Protein AF-A0A3A5A0X3-F1 (afdb_monomer)

Structure (mmCIF, N/CA/C/O backbone):
data_AF-A0A3A5A0X3-F1
#
_entry.id   AF-A0A3A5A0X3-F1
#
loop_
_atom_site.group_PDB
_atom_site.id
_atom_site.type_symbol
_atom_site.label_atom_id
_atom_site.label_alt_id
_atom_site.label_comp_id
_atom_site.label_asym_id
_atom_site.label_entity_id
_atom_site.label_seq_id
_atom_site.pdbx_PDB_ins_code
_atom_site.Cartn_x
_atom_site.Cartn_y
_atom_site.Cartn_z
_atom_site.occupancy
_atom_site.B_iso_or_equiv
_atom_site.auth_seq_id
_atom_site.auth_comp_id
_atom_site.auth_asym_id
_atom_site.auth_atom_id
_atom_site.pdbx_PDB_model_num
ATOM 1 N N . MET A 1 1 ? -2.681 4.544 -14.378 1.00 67.25 1 MET A N 1
ATOM 2 C CA . MET A 1 1 ? -2.660 5.399 -13.172 1.00 67.25 1 MET A CA 1
ATOM 3 C C . MET A 1 1 ? -1.721 4.773 -12.155 1.00 67.25 1 MET A C 1
ATOM 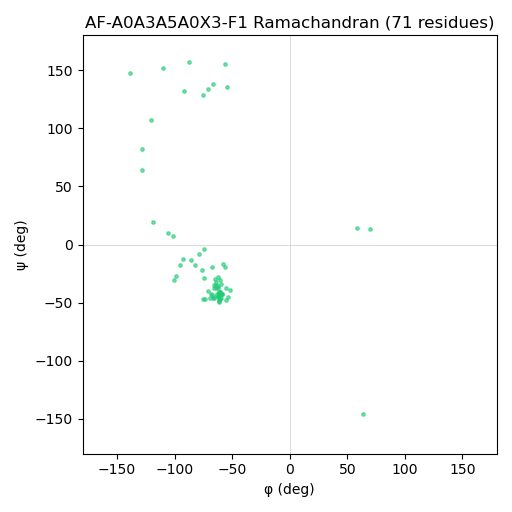5 O O . MET A 1 1 ? -1.932 3.623 -11.783 1.00 67.25 1 MET A O 1
ATOM 9 N N . HIS A 1 2 ? -0.665 5.484 -11.764 1.00 80.00 2 HIS A N 1
ATOM 10 C CA . HIS A 1 2 ? 0.345 4.976 -10.828 1.00 80.00 2 HIS A CA 1
ATOM 11 C C . HIS A 1 2 ? -0.049 5.234 -9.365 1.00 80.00 2 HIS A C 1
ATOM 13 O O . HIS A 1 2 ? -0.785 6.177 -9.065 1.00 80.00 2 HIS A O 1
ATOM 19 N N . LEU A 1 3 ? 0.494 4.443 -8.428 1.00 83.25 3 LEU A N 1
ATOM 20 C CA . LEU A 1 3 ? 0.229 4.581 -6.984 1.00 83.25 3 LEU A CA 1
ATOM 21 C C . LEU A 1 3 ? 0.459 6.013 -6.476 1.00 83.25 3 LEU A C 1
ATOM 23 O O . LEU A 1 3 ? -0.322 6.529 -5.680 1.00 83.25 3 LEU A O 1
ATOM 27 N N . LYS A 1 4 ? 1.499 6.683 -6.979 1.00 85.62 4 LYS A N 1
ATOM 28 C CA . LYS A 1 4 ? 1.815 8.077 -6.647 1.00 85.62 4 LYS A CA 1
ATOM 29 C C . LYS A 1 4 ? 0.681 9.044 -6.998 1.00 85.62 4 LYS A C 1
ATOM 31 O O . LYS A 1 4 ? 0.377 9.934 -6.210 1.00 85.62 4 LYS A O 1
ATOM 36 N N . GLU A 1 5 ? 0.058 8.871 -8.159 1.00 86.19 5 GLU A N 1
ATOM 37 C CA . GLU A 1 5 ? -1.040 9.727 -8.621 1.00 86.19 5 GLU A CA 1
ATOM 38 C C . GLU A 1 5 ? -2.308 9.490 -7.802 1.00 86.19 5 GLU A C 1
ATOM 40 O O . GLU A 1 5 ? -2.984 10.439 -7.414 1.00 86.19 5 GLU A O 1
ATOM 45 N N . TRP A 1 6 ? -2.587 8.228 -7.469 1.00 88.75 6 TRP A N 1
ATOM 46 C CA . TRP A 1 6 ? -3.710 7.865 -6.606 1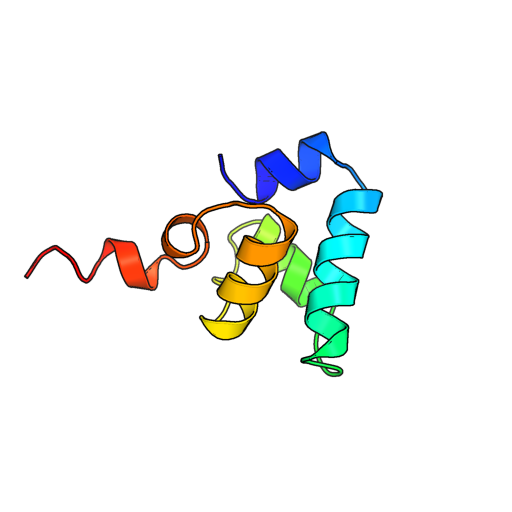.00 88.75 6 TRP A CA 1
ATOM 47 C C . TRP A 1 6 ? -3.578 8.473 -5.215 1.00 88.75 6 TRP A C 1
ATOM 49 O O . TRP A 1 6 ? -4.501 9.121 -4.730 1.00 88.75 6 TRP A O 1
ATOM 59 N N . ILE A 1 7 ? -2.391 8.369 -4.614 1.00 89.12 7 ILE A N 1
ATOM 60 C CA . ILE A 1 7 ? -2.112 8.986 -3.314 1.00 89.12 7 ILE A CA 1
ATOM 61 C C . ILE A 1 7 ? -2.190 10.516 -3.394 1.00 89.12 7 ILE A C 1
ATOM 63 O O . ILE A 1 7 ? -2.647 11.143 -2.445 1.00 89.12 7 ILE A O 1
ATOM 67 N N . LYS A 1 8 ? -1.791 11.136 -4.513 1.00 88.69 8 LYS A N 1
ATOM 68 C CA . LYS A 1 8 ? -1.929 12.589 -4.706 1.00 88.69 8 LYS A CA 1
ATOM 69 C C . LYS A 1 8 ? -3.399 13.027 -4.766 1.00 88.69 8 LYS A C 1
ATOM 71 O O . LYS A 1 8 ? -3.711 14.101 -4.266 1.00 88.69 8 LYS A O 1
ATOM 76 N N . ARG A 1 9 ? -4.284 12.203 -5.341 1.00 89.50 9 ARG A N 1
ATOM 77 C CA . ARG A 1 9 ? -5.734 12.452 -5.415 1.00 89.50 9 ARG A CA 1
ATOM 78 C C . ARG A 1 9 ? -6.431 12.260 -4.066 1.00 89.50 9 ARG A C 1
ATOM 80 O O . ARG A 1 9 ? -7.216 13.108 -3.666 1.00 89.50 9 ARG A O 1
ATOM 87 N N . GLU A 1 10 ? -6.138 11.164 -3.373 1.00 90.00 10 GLU A N 1
ATOM 88 C CA . GLU A 1 10 ? -6.781 10.814 -2.094 1.00 90.00 10 GLU A CA 1
ATOM 89 C C . GLU A 1 10 ? -6.156 11.527 -0.881 1.00 90.00 10 GLU A C 1
ATOM 91 O O . GLU A 1 10 ? -6.722 11.550 0.214 1.00 90.00 10 GLU A O 1
ATOM 96 N N . GLY A 1 11 ? -4.944 12.057 -1.041 1.00 90.56 11 GLY A N 1
ATOM 97 C CA . GLY A 1 11 ? -4.196 12.725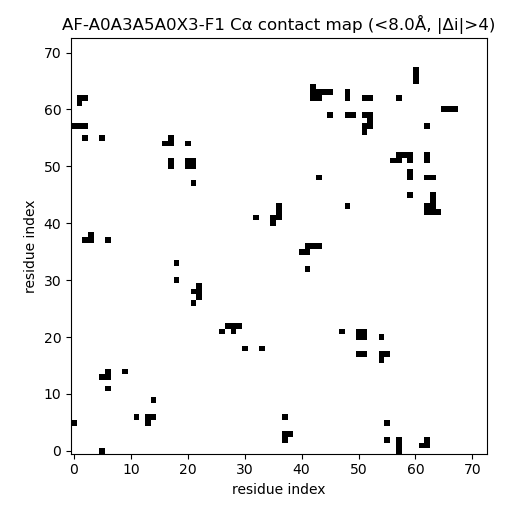 0.014 1.00 90.56 11 GLY A CA 1
ATOM 98 C C . GLY A 1 11 ? -3.828 11.801 1.181 1.00 90.56 11 GLY A C 1
ATOM 99 O O . GLY A 1 11 ? -3.538 10.608 1.031 1.00 90.56 11 GLY A O 1
ATOM 100 N N . ALA A 1 12 ? -3.809 12.372 2.387 1.00 89.69 12 ALA A N 1
ATOM 101 C CA . ALA A 1 12 ? -3.387 11.668 3.598 1.00 89.69 12 ALA A CA 1
ATOM 102 C C . ALA A 1 12 ? -4.303 10.482 3.960 1.00 89.69 12 ALA A C 1
ATOM 104 O O . ALA A 1 12 ? -3.817 9.469 4.468 1.00 89.69 12 ALA A O 1
ATOM 105 N N . ALA A 1 13 ? -5.603 10.580 3.661 1.00 90.94 13 ALA A N 1
ATOM 106 C CA . ALA A 1 13 ? -6.581 9.534 3.955 1.00 90.94 13 ALA A CA 1
ATOM 107 C C . ALA A 1 13 ? -6.327 8.266 3.127 1.00 90.94 13 ALA A C 1
ATOM 109 O O . ALA A 1 13 ? -6.269 7.168 3.685 1.00 90.94 13 ALA A O 1
ATOM 110 N N . GLY A 1 14 ? -6.085 8.410 1.819 1.00 91.00 14 GLY A N 1
ATOM 111 C CA . GLY A 1 14 ? -5.748 7.278 0.949 1.00 91.00 14 GLY A CA 1
ATOM 112 C C . GLY A 1 14 ? -4.453 6.590 1.370 1.00 91.00 14 GLY A C 1
ATOM 113 O O . GLY A 1 14 ? -4.399 5.364 1.473 1.00 91.00 14 GLY A O 1
ATOM 114 N N . ARG A 1 15 ? -3.421 7.375 1.708 1.00 91.94 15 ARG A N 1
ATOM 115 C CA . ARG A 1 15 ? -2.160 6.826 2.230 1.00 91.94 15 ARG A CA 1
ATOM 116 C C . ARG A 1 15 ? -2.372 6.023 3.509 1.00 91.94 15 ARG A C 1
ATOM 118 O O . ARG A 1 15 ? -1.776 4.957 3.652 1.00 91.94 15 ARG A O 1
ATOM 125 N N . ARG A 1 16 ? -3.209 6.517 4.424 1.00 93.81 16 ARG A N 1
ATOM 126 C CA . ARG A 1 16 ? -3.504 5.827 5.682 1.00 93.81 16 ARG A CA 1
ATOM 127 C C . ARG A 1 16 ? -4.273 4.530 5.451 1.00 93.81 16 ARG A C 1
ATOM 129 O O . ARG A 1 16 ? -3.862 3.513 5.986 1.00 93.81 16 ARG A O 1
ATOM 136 N N . ARG A 1 17 ? -5.278 4.527 4.567 1.00 93.88 17 ARG A N 1
ATOM 137 C CA . ARG A 1 17 ? -6.014 3.309 4.171 1.00 93.88 17 ARG A CA 1
ATOM 138 C C . ARG A 1 17 ? -5.093 2.210 3.651 1.00 93.88 17 ARG A C 1
ATOM 140 O O . ARG A 1 17 ? -5.192 1.071 4.091 1.00 93.88 17 ARG A O 1
ATOM 147 N N . VAL A 1 18 ? -4.176 2.555 2.746 1.00 93.56 18 VAL A N 1
ATOM 148 C CA . VAL A 1 18 ? -3.199 1.593 2.216 1.00 93.56 18 VAL A CA 1
ATOM 149 C C . VAL A 1 18 ? -2.270 1.096 3.326 1.00 93.56 18 VAL A C 1
ATOM 151 O O . VAL A 1 18 ? -2.011 -0.100 3.420 1.00 93.56 18 VAL A O 1
ATOM 154 N N . PHE A 1 19 ? -1.785 1.994 4.186 1.00 95.00 19 PHE A N 1
ATOM 155 C CA . PHE A 1 19 ? -0.914 1.621 5.298 1.00 95.00 19 PHE A CA 1
ATOM 156 C C . PHE A 1 19 ? -1.593 0.666 6.285 1.00 95.00 19 PHE A C 1
ATOM 158 O O . PHE A 1 19 ? -1.008 -0.363 6.610 1.00 95.00 19 PHE A O 1
ATOM 165 N N . ASP A 1 20 ? -2.809 0.981 6.731 1.00 95.25 20 ASP A N 1
ATOM 166 C CA . ASP A 1 20 ? -3.584 0.152 7.658 1.00 95.25 20 ASP A CA 1
ATOM 167 C C . ASP A 1 20 ? -3.894 -1.225 7.057 1.00 95.25 20 ASP A C 1
ATOM 169 O O . ASP A 1 20 ? -3.684 -2.242 7.716 1.00 95.25 20 ASP A O 1
ATOM 173 N N . ALA A 1 21 ? -4.288 -1.282 5.780 1.00 95.25 21 ALA A N 1
ATOM 174 C CA . ALA A 1 21 ? -4.549 -2.547 5.093 1.00 95.25 21 ALA A CA 1
ATOM 175 C C . ALA A 1 21 ? -3.303 -3.445 5.024 1.00 95.25 21 ALA A C 1
ATOM 177 O O . ALA A 1 21 ? -3.392 -4.656 5.230 1.00 95.25 21 ALA A O 1
ATOM 178 N N . ILE A 1 22 ? -2.129 -2.860 4.765 1.00 94.81 22 ILE A N 1
ATOM 179 C CA . ILE A 1 22 ? -0.872 -3.611 4.765 1.00 94.81 22 ILE A CA 1
ATOM 180 C C . ILE A 1 22 ? -0.513 -4.034 6.190 1.00 94.81 22 ILE A C 1
ATOM 182 O O . ILE A 1 22 ? -0.179 -5.194 6.412 1.00 94.81 22 ILE A O 1
ATOM 186 N N . LYS A 1 23 ? -0.610 -3.124 7.164 1.00 94.31 23 LYS A N 1
ATOM 187 C CA . LYS A 1 23 ? -0.216 -3.375 8.555 1.00 94.31 23 LYS A CA 1
ATOM 188 C C . LYS A 1 23 ? -1.082 -4.435 9.238 1.00 94.31 23 LYS A C 1
ATOM 190 O O . LYS A 1 23 ? -0.573 -5.167 10.080 1.00 94.31 23 LYS A O 1
ATOM 195 N N . ALA A 1 24 ? -2.345 -4.563 8.831 1.00 94.88 24 ALA A N 1
ATOM 196 C CA . ALA A 1 24 ? -3.243 -5.618 9.293 1.00 94.88 24 ALA A CA 1
ATOM 197 C C . ALA A 1 24 ? -2.725 -7.032 8.965 1.00 94.88 24 ALA A C 1
ATOM 199 O O . ALA A 1 24 ? -2.932 -7.950 9.751 1.00 94.88 24 ALA A O 1
ATOM 200 N N . LYS A 1 25 ? -2.033 -7.210 7.829 1.00 93.56 25 LYS A N 1
ATOM 201 C CA . LYS A 1 25 ? -1.417 -8.493 7.437 1.00 93.56 25 LYS A CA 1
ATOM 202 C C . LYS A 1 25 ? 0.080 -8.570 7.753 1.0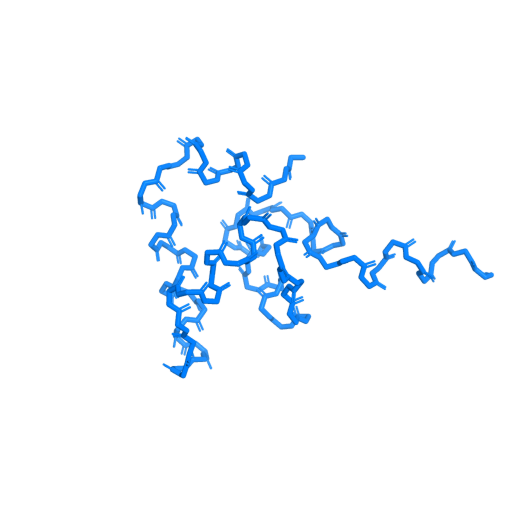0 93.56 25 LYS A C 1
ATOM 204 O O . LYS A 1 25 ? 0.608 -9.653 7.975 1.00 93.56 25 LYS A O 1
ATOM 209 N N . TYR A 1 26 ? 0.755 -7.425 7.793 1.00 93.81 26 TYR A N 1
ATOM 210 C CA . TYR A 1 26 ? 2.194 -7.289 8.002 1.00 93.81 26 TYR A CA 1
ATOM 211 C C . TYR A 1 26 ? 2.462 -6.295 9.139 1.00 93.81 26 TYR A C 1
ATOM 213 O O . TYR A 1 26 ? 2.761 -5.128 8.877 1.00 93.81 26 TYR A O 1
ATOM 221 N N . PRO A 1 27 ? 2.386 -6.716 10.414 1.00 92.19 27 PRO A N 1
ATOM 222 C CA . PRO A 1 27 ? 2.512 -5.805 11.556 1.00 92.19 27 PRO A CA 1
ATOM 223 C C . PRO A 1 27 ? 3.879 -5.105 11.624 1.00 92.19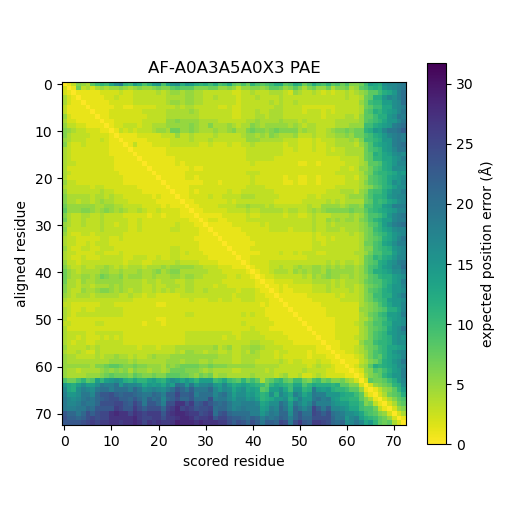 27 PRO A C 1
ATOM 225 O O . PRO A 1 27 ? 3.968 -3.964 12.080 1.00 92.19 27 PRO A O 1
ATOM 228 N N . SER A 1 28 ? 4.932 -5.743 11.101 1.00 92.56 28 SER A N 1
ATOM 229 C CA . SER A 1 28 ? 6.283 -5.176 10.973 1.00 92.56 28 SER A CA 1
ATOM 230 C C . SER A 1 28 ? 6.416 -4.129 9.856 1.00 92.56 28 SER A C 1
ATOM 232 O O . SER A 1 28 ? 7.488 -3.553 9.675 1.00 92.56 28 SER A O 1
ATOM 234 N N . PHE A 1 29 ? 5.361 -3.880 9.073 1.00 93.75 29 PHE A N 1
ATOM 235 C CA . PHE A 1 29 ? 5.395 -2.931 7.969 1.00 93.75 29 PHE A CA 1
ATOM 236 C C . PHE A 1 29 ? 5.460 -1.478 8.457 1.00 93.75 29 PHE A C 1
ATOM 238 O O . PHE A 1 29 ? 4.708 -1.045 9.335 1.00 93.75 29 PHE A O 1
ATOM 245 N N . THR A 1 30 ? 6.350 -0.689 7.852 1.00 94.00 30 THR A N 1
ATOM 246 C CA . THR A 1 30 ? 6.649 0.682 8.289 1.00 94.00 30 THR A CA 1
ATOM 247 C C . THR A 1 30 ? 6.143 1.732 7.304 1.00 94.00 30 THR A C 1
ATOM 249 O O . THR A 1 30 ? 6.082 1.515 6.092 1.00 94.00 30 THR A O 1
ATOM 252 N N . GLN A 1 31 ? 5.829 2.931 7.809 1.00 91.06 31 GLN A N 1
ATOM 253 C CA . GLN A 1 31 ? 5.437 4.061 6.956 1.00 91.06 31 GLN A CA 1
ATOM 254 C C . GLN A 1 31 ? 6.545 4.460 5.971 1.00 91.06 31 GLN A C 1
ATOM 256 O O . GLN A 1 31 ? 6.254 4.931 4.868 1.00 91.06 31 GLN A O 1
ATOM 261 N N . VAL A 1 32 ? 7.811 4.258 6.349 1.00 93.06 32 VAL A N 1
ATOM 262 C CA . VAL A 1 32 ? 8.969 4.474 5.473 1.00 93.06 32 VAL A CA 1
ATOM 263 C C . VAL A 1 32 ? 8.902 3.537 4.267 1.00 93.06 32 VAL A C 1
ATOM 265 O O . VAL A 1 32 ? 9.027 4.003 3.139 1.00 93.06 32 VAL A O 1
ATOM 268 N N . SER A 1 33 ? 8.589 2.253 4.475 1.00 91.50 33 SER A N 1
ATOM 269 C CA . SER A 1 33 ? 8.445 1.276 3.384 1.00 91.50 33 SER A CA 1
ATOM 270 C C . SER A 1 33 ? 7.359 1.689 2.389 1.00 91.50 33 SER A C 1
ATOM 272 O O . SER A 1 33 ? 7.613 1.729 1.186 1.00 91.50 33 SER A O 1
ATOM 274 N N . LEU A 1 34 ? 6.189 2.116 2.882 1.00 90.81 34 LEU A N 1
ATOM 275 C CA . LEU A 1 34 ? 5.126 2.648 2.023 1.00 90.81 34 LEU A CA 1
ATOM 276 C C . LEU A 1 34 ? 5.570 3.895 1.248 1.00 90.81 34 LEU A C 1
ATOM 278 O O . LEU A 1 34 ? 5.253 4.048 0.073 1.00 90.81 34 LEU A O 1
ATOM 282 N N . THR A 1 35 ? 6.318 4.788 1.896 1.00 90.69 35 THR A N 1
ATOM 283 C CA . THR A 1 35 ? 6.850 5.998 1.252 1.00 90.69 35 THR A CA 1
ATOM 284 C C . THR A 1 35 ? 7.802 5.646 0.117 1.00 90.69 35 THR A C 1
ATOM 286 O O . THR A 1 35 ? 7.713 6.245 -0.953 1.00 90.69 35 THR A O 1
ATOM 289 N N . ASN A 1 36 ? 8.664 4.652 0.324 1.00 90.19 36 ASN A N 1
ATOM 290 C CA . ASN A 1 36 ? 9.602 4.191 -0.692 1.00 90.19 36 ASN A CA 1
ATOM 291 C C . ASN A 1 36 ? 8.864 3.596 -1.900 1.00 90.19 36 ASN A C 1
ATOM 293 O O . ASN A 1 36 ? 9.263 3.863 -3.031 1.00 90.19 36 ASN A O 1
ATOM 297 N N . TYR A 1 37 ? 7.750 2.886 -1.686 1.00 88.88 37 TYR A N 1
ATOM 298 C CA . TYR A 1 37 ? 6.894 2.408 -2.779 1.00 88.88 37 TYR A CA 1
ATOM 299 C C . TYR A 1 37 ? 6.233 3.557 -3.547 1.00 88.88 37 TYR A C 1
ATOM 301 O O . TYR A 1 37 ? 6.278 3.593 -4.772 1.00 88.88 37 TYR A O 1
ATOM 309 N N . ILE A 1 38 ? 5.670 4.544 -2.841 1.00 86.88 38 ILE A N 1
ATOM 310 C CA . ILE A 1 38 ? 5.021 5.713 -3.462 1.00 86.88 38 ILE A CA 1
ATOM 311 C C . ILE A 1 38 ? 6.024 6.540 -4.280 1.00 86.88 38 ILE A C 1
ATOM 313 O O . ILE A 1 38 ? 5.681 7.070 -5.338 1.00 86.88 38 ILE A O 1
ATOM 317 N N . LYS A 1 39 ? 7.265 6.660 -3.796 1.00 86.00 39 LYS A N 1
ATOM 318 C CA . LYS A 1 39 ? 8.351 7.364 -4.490 1.00 86.00 39 LYS A CA 1
ATOM 319 C C . LYS A 1 39 ? 8.993 6.542 -5.613 1.00 86.00 39 LYS A C 1
ATOM 321 O O . LYS A 1 39 ? 9.816 7.095 -6.332 1.00 86.00 39 LYS A O 1
ATOM 326 N N . GLY A 1 40 ? 8.651 5.260 -5.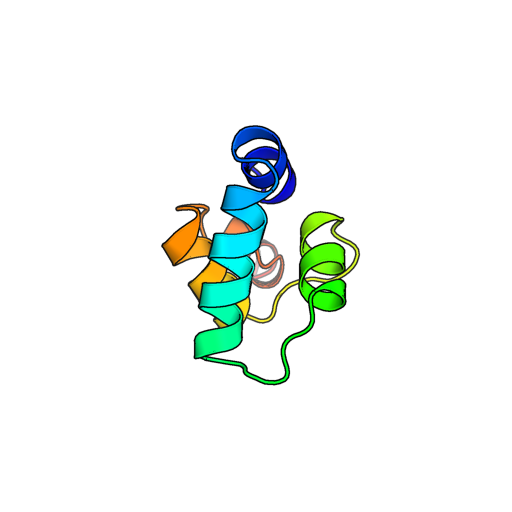759 1.00 82.00 40 GLY A N 1
ATOM 327 C CA . GLY A 1 40 ? 9.300 4.353 -6.710 1.00 82.00 40 GLY A CA 1
ATOM 328 C C . GLY A 1 40 ? 10.741 3.982 -6.340 1.00 82.00 40 GLY A C 1
ATOM 329 O O . GLY A 1 40 ? 11.458 3.436 -7.165 1.00 82.00 40 GLY A O 1
ATOM 330 N N . GLN A 1 41 ? 11.179 4.266 -5.109 1.00 85.12 41 GLN A N 1
ATOM 331 C CA . GLN A 1 41 ? 12.516 3.914 -4.609 1.00 85.12 41 GLN A CA 1
ATOM 332 C C . GLN A 1 41 ? 12.636 2.427 -4.261 1.00 85.12 41 GLN A C 1
ATOM 334 O O . GLN A 1 41 ? 13.734 1.887 -4.185 1.00 85.12 41 GLN A O 1
ATOM 339 N N . ARG A 1 42 ? 11.504 1.765 -4.008 1.00 84.75 42 ARG A N 1
ATOM 340 C CA . ARG A 1 42 ? 11.427 0.328 -3.756 1.00 84.75 42 ARG A CA 1
ATOM 341 C C . ARG A 1 42 ? 10.210 -0.232 -4.479 1.00 84.75 42 ARG A C 1
ATOM 343 O O . ARG A 1 42 ? 9.189 0.444 -4.583 1.00 84.75 42 ARG A O 1
ATOM 350 N N . ILE A 1 43 ? 10.310 -1.472 -4.938 1.00 84.19 43 ILE A N 1
ATOM 351 C CA . ILE A 1 43 ? 9.186 -2.205 -5.519 1.00 84.19 43 ILE A CA 1
ATOM 352 C C . ILE A 1 43 ? 8.504 -2.994 -4.391 1.00 84.19 43 ILE A C 1
ATOM 354 O O . ILE A 1 43 ? 9.210 -3.631 -3.601 1.00 84.19 43 ILE A O 1
ATOM 358 N N . PRO A 1 44 ? 7.168 -2.943 -4.261 1.00 85.94 44 PRO A N 1
ATOM 359 C CA . PRO A 1 44 ? 6.456 -3.783 -3.312 1.00 85.94 44 PRO A CA 1
ATOM 360 C C . PRO A 1 44 ? 6.556 -5.260 -3.705 1.00 85.94 44 PRO A C 1
ATOM 362 O O . PRO A 1 44 ? 6.409 -5.628 -4.876 1.00 85.94 44 PRO A O 1
ATOM 365 N N . ASP A 1 45 ? 6.762 -6.104 -2.696 1.00 88.19 45 ASP A N 1
ATOM 366 C CA . ASP A 1 45 ? 6.620 -7.553 -2.807 1.00 88.19 45 ASP A CA 1
ATOM 367 C C . ASP A 1 45 ? 5.216 -7.920 -3.313 1.00 88.19 45 ASP A C 1
ATOM 369 O O . ASP A 1 45 ? 4.268 -7.154 -3.132 1.00 88.19 45 ASP A O 1
ATOM 373 N N . PHE A 1 46 ? 5.067 -9.088 -3.944 1.00 87.44 46 PHE A N 1
ATOM 374 C CA . PHE A 1 46 ? 3.813 -9.482 -4.601 1.00 87.44 46 PHE A CA 1
ATOM 375 C C . PHE A 1 46 ? 2.595 -9.391 -3.673 1.00 87.44 46 PHE A C 1
ATOM 377 O O . PHE A 1 46 ? 1.578 -8.807 -4.042 1.00 87.44 46 PHE A O 1
ATOM 384 N N . GLU A 1 47 ? 2.724 -9.883 -2.443 1.00 90.25 47 GLU A N 1
ATOM 385 C CA . GLU A 1 47 ? 1.636 -9.853 -1.464 1.00 90.25 47 GLU A CA 1
ATOM 386 C C . GLU A 1 47 ? 1.260 -8.425 -1.044 1.00 90.25 47 GLU A C 1
ATOM 388 O O . GLU A 1 47 ? 0.084 -8.091 -0.903 1.00 90.25 47 GLU A O 1
ATOM 393 N N . ILE A 1 48 ? 2.251 -7.541 -0.910 1.00 91.56 48 ILE A N 1
ATOM 394 C CA . ILE A 1 48 ? 2.021 -6.126 -0.611 1.00 91.56 48 ILE A CA 1
ATOM 395 C C . ILE A 1 48 ? 1.359 -5.437 -1.810 1.00 91.56 48 ILE A C 1
ATOM 397 O O . ILE A 1 48 ? 0.411 -4.671 -1.643 1.00 91.56 48 ILE A O 1
ATOM 401 N N . ALA A 1 49 ? 1.818 -5.734 -3.028 1.00 90.38 49 ALA A N 1
ATOM 402 C CA . ALA A 1 49 ? 1.240 -5.216 -4.262 1.00 90.38 49 ALA A CA 1
ATOM 403 C C . ALA A 1 49 ? -0.216 -5.673 -4.448 1.00 90.38 49 ALA A C 1
ATOM 405 O O . ALA A 1 49 ? -1.041 -4.881 -4.900 1.00 90.38 49 ALA A O 1
ATOM 406 N N . LYS A 1 50 ? -0.552 -6.903 -4.040 1.00 91.25 50 LYS A N 1
ATOM 407 C CA . LYS A 1 50 ? -1.926 -7.420 -4.018 1.00 91.25 50 LYS A CA 1
ATOM 408 C C . LYS A 1 50 ? -2.815 -6.600 -3.087 1.00 91.25 50 LYS A C 1
ATOM 410 O O . LYS A 1 50 ? -3.846 -6.110 -3.532 1.00 91.25 50 LYS A O 1
ATOM 415 N N . ILE A 1 51 ? -2.373 -6.338 -1.856 1.00 93.50 51 ILE A N 1
ATOM 416 C CA . ILE A 1 51 ? -3.123 -5.500 -0.903 1.00 93.50 51 ILE A CA 1
ATOM 417 C C . ILE A 1 51 ? -3.315 -4.081 -1.450 1.00 93.50 51 ILE A C 1
ATOM 419 O O . ILE A 1 51 ? -4.421 -3.541 -1.427 1.00 93.50 51 ILE A O 1
ATOM 423 N N . ILE A 1 52 ? -2.249 -3.469 -1.978 1.00 91.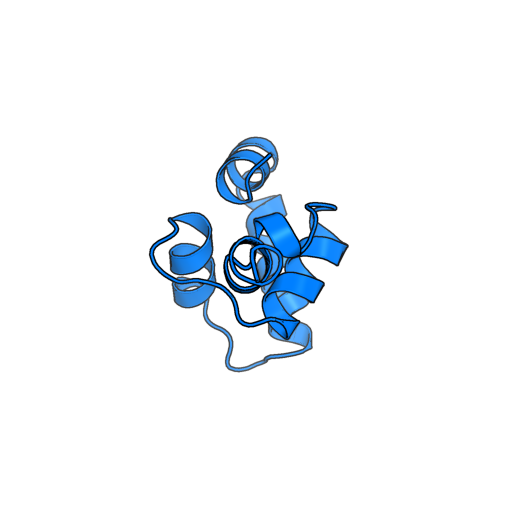06 52 ILE A N 1
ATOM 424 C CA . ILE A 1 52 ? -2.330 -2.133 -2.581 1.00 91.06 52 ILE A CA 1
ATOM 425 C C . ILE A 1 52 ? -3.329 -2.145 -3.744 1.00 91.06 52 ILE A C 1
ATOM 427 O O . ILE A 1 52 ? -4.143 -1.230 -3.852 1.00 91.06 52 ILE A O 1
ATOM 431 N N . SER A 1 53 ? -3.309 -3.177 -4.588 1.00 92.00 53 SER A N 1
ATOM 432 C CA . SER A 1 53 ? -4.248 -3.337 -5.699 1.00 92.00 53 SER A CA 1
ATOM 433 C C . SER A 1 53 ? -5.695 -3.467 -5.229 1.00 92.00 53 SER A C 1
ATOM 435 O O . SER A 1 53 ? -6.571 -2.786 -5.755 1.00 92.00 53 SER A O 1
ATOM 437 N N . GLU A 1 54 ? -5.957 -4.259 -4.189 1.00 92.31 54 GLU A N 1
ATOM 438 C CA . GLU A 1 54 ? -7.302 -4.436 -3.635 1.00 92.31 54 GLU A CA 1
ATOM 439 C C . GLU A 1 54 ? -7.892 -3.115 -3.117 1.00 92.31 54 GLU A C 1
ATOM 441 O O . GLU A 1 54 ? -9.071 -2.830 -3.371 1.00 92.31 54 GLU A O 1
ATOM 446 N N . VAL A 1 55 ? -7.064 -2.299 -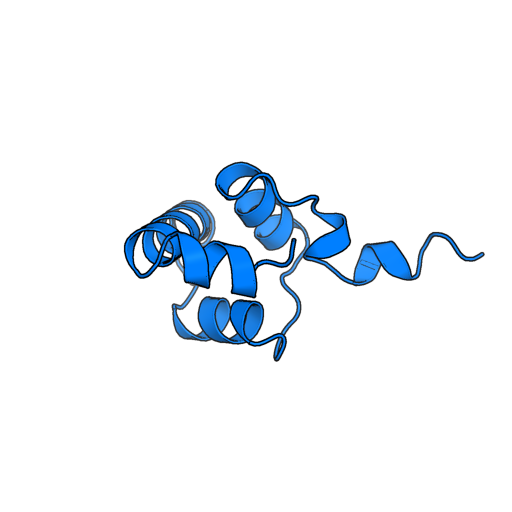2.452 1.00 91.81 55 VAL A N 1
ATOM 447 C CA . VAL A 1 55 ? -7.446 -0.999 -1.874 1.00 91.81 55 VAL A CA 1
ATOM 448 C C . VAL A 1 55 ? -7.598 0.082 -2.943 1.00 91.81 55 VAL A C 1
ATOM 450 O O . VAL A 1 55 ? -8.568 0.833 -2.937 1.00 91.81 55 VAL A O 1
ATOM 453 N N . THR A 1 56 ? -6.633 0.184 -3.855 1.00 89.69 56 THR A N 1
ATOM 454 C CA . THR A 1 56 ? -6.547 1.296 -4.819 1.00 89.69 56 THR A CA 1
ATOM 455 C C . THR A 1 56 ? -7.235 1.003 -6.149 1.00 89.69 56 THR A C 1
ATOM 457 O O . THR A 1 56 ? -7.412 1.912 -6.956 1.00 89.69 56 THR A O 1
ATOM 460 N N . LYS A 1 57 ? -7.593 -0.264 -6.395 1.00 89.81 57 LYS A N 1
ATOM 461 C CA . LYS A 1 57 ? -8.030 -0.806 -7.693 1.00 89.81 57 LYS A CA 1
ATOM 462 C C . LYS A 1 57 ? -6.998 -0.648 -8.814 1.00 89.81 57 LYS A C 1
ATOM 464 O O . LYS A 1 57 ? -7.319 -0.854 -9.981 1.00 89.81 57 LYS A O 1
ATOM 469 N N . ILE A 1 58 ? -5.747 -0.323 -8.477 1.00 87.81 58 ILE A N 1
ATOM 470 C CA . ILE A 1 58 ? -4.645 -0.284 -9.439 1.00 87.81 58 ILE A CA 1
ATOM 471 C C . ILE A 1 58 ? -4.240 -1.727 -9.756 1.00 87.81 58 ILE A C 1
ATOM 473 O O . ILE A 1 58 ? -3.982 -2.488 -8.825 1.00 87.81 58 ILE A O 1
ATOM 477 N N . PRO A 1 59 ? -4.143 -2.126 -11.032 1.00 85.69 59 PRO A N 1
ATOM 478 C CA . PRO A 1 59 ? -3.687 -3.462 -11.399 1.00 85.69 59 PRO A CA 1
ATOM 479 C C . PRO A 1 59 ? -2.321 -3.819 -10.792 1.00 85.69 59 PRO A C 1
ATOM 481 O O . PRO A 1 59 ? -1.384 -3.022 -10.847 1.00 85.69 59 PRO A O 1
ATOM 484 N N . ILE A 1 60 ? -2.182 -5.037 -10.252 1.00 85.38 60 ILE A N 1
ATOM 485 C CA . ILE A 1 60 ? -0.961 -5.504 -9.560 1.00 85.38 60 ILE A CA 1
ATOM 486 C C . ILE A 1 60 ? 0.289 -5.381 -10.446 1.00 85.38 60 ILE A C 1
ATOM 488 O O . ILE A 1 60 ? 1.350 -4.993 -9.959 1.00 85.38 60 ILE A O 1
ATOM 492 N N . PHE A 1 61 ? 0.169 -5.644 -11.750 1.00 80.50 61 PHE A N 1
ATOM 493 C CA . PHE A 1 61 ? 1.287 -5.554 -12.696 1.00 80.50 61 PHE A CA 1
ATOM 494 C C . PHE A 1 61 ? 1.802 -4.120 -12.913 1.00 80.50 61 PHE A C 1
ATOM 496 O O . PHE A 1 61 ? 2.940 -3.942 -13.333 1.00 80.50 61 PHE A O 1
ATOM 503 N N . LEU A 1 62 ? 1.009 -3.092 -12.577 1.00 79.31 62 LEU A N 1
ATOM 504 C CA . LEU A 1 62 ? 1.454 -1.691 -12.559 1.00 79.31 62 LEU A CA 1
ATOM 505 C C . LEU A 1 62 ? 2.126 -1.296 -11.233 1.00 79.31 62 LEU A C 1
ATOM 507 O O . LEU A 1 62 ? 2.733 -0.229 -11.142 1.00 79.31 62 LEU A O 1
ATOM 511 N N . LEU A 1 63 ? 1.991 -2.128 -10.195 1.00 77.88 63 LEU A N 1
ATOM 512 C CA . LEU A 1 63 ? 2.547 -1.912 -8.856 1.00 77.88 63 LEU A CA 1
ATOM 513 C C . LEU A 1 63 ? 3.826 -2.718 -8.624 1.00 77.88 63 LEU A C 1
ATOM 515 O O . LEU A 1 63 ? 4.701 -2.274 -7.886 1.00 77.88 63 LE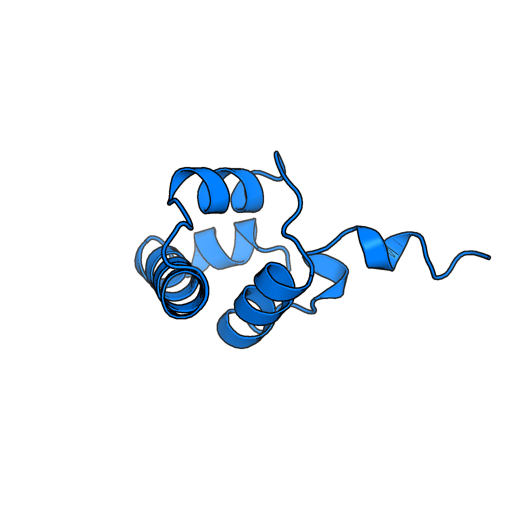U A O 1
ATOM 519 N N . SER A 1 64 ? 3.945 -3.886 -9.254 1.00 67.31 64 SER A N 1
ATOM 520 C CA . SER A 1 64 ? 5.119 -4.748 -9.169 1.00 67.31 64 SER A CA 1
ATOM 521 C C . SER A 1 64 ? 5.707 -4.950 -10.566 1.00 67.31 64 SER A C 1
ATOM 523 O O . SER A 1 64 ? 5.150 -5.673 -11.390 1.00 67.31 64 SER A O 1
ATOM 525 N N . TRP A 1 65 ? 6.859 -4.321 -10.830 1.00 58.06 65 TRP A N 1
ATOM 526 C CA . TRP A 1 65 ? 7.577 -4.396 -12.117 1.00 58.06 65 TRP A CA 1
ATOM 527 C C . TRP A 1 65 ? 7.915 -5.835 -12.546 1.00 58.06 65 TRP A C 1
ATOM 529 O O . TRP A 1 65 ? 8.138 -6.109 -13.722 1.00 58.06 65 TRP A O 1
ATOM 539 N N . ARG A 1 66 ? 7.899 -6.785 -11.600 1.00 52.22 66 ARG A N 1
ATOM 540 C CA . ARG A 1 66 ? 8.156 -8.212 -11.840 1.00 52.22 66 ARG A CA 1
ATOM 541 C C . ARG A 1 66 ? 7.210 -8.858 -12.866 1.00 52.22 66 ARG A C 1
ATOM 543 O O . ARG A 1 66 ? 7.547 -9.920 -13.374 1.00 52.22 66 ARG A O 1
ATOM 550 N N . PHE A 1 67 ? 6.077 -8.230 -13.189 1.00 47.59 67 PHE A N 1
ATOM 551 C CA . PHE A 1 67 ? 5.148 -8.706 -14.224 1.00 47.59 67 PHE A CA 1
ATOM 552 C C . PHE A 1 67 ? 5.354 -8.068 -15.599 1.00 47.59 67 PHE A C 1
ATOM 554 O O . PHE A 1 67 ? 4.906 -8.639 -16.583 1.00 47.59 67 PHE A O 1
ATOM 561 N N . VAL A 1 68 ? 6.048 -6.930 -15.694 1.00 47.03 68 VAL A N 1
ATOM 562 C CA . VAL A 1 68 ? 6.315 -6.280 -16.990 1.00 47.03 68 VAL A CA 1
ATOM 563 C C . VAL A 1 68 ? 7.392 -7.042 -17.772 1.00 47.03 68 VAL A C 1
ATOM 565 O O . VAL A 1 68 ? 7.335 -7.098 -18.992 1.00 47.03 68 VAL A O 1
ATOM 568 N N . ASN A 1 69 ? 8.318 -7.712 -17.075 1.00 40.59 69 ASN A N 1
ATOM 569 C CA . ASN A 1 69 ? 9.435 -8.439 -17.693 1.00 40.59 69 ASN A CA 1
ATOM 570 C C . ASN A 1 69 ? 9.256 -9.965 -17.790 1.00 40.59 69 ASN A C 1
ATOM 572 O O . ASN A 1 69 ? 10.205 -10.646 -18.152 1.00 40.59 69 ASN A O 1
ATOM 576 N N . LYS A 1 70 ? 8.079 -10.523 -17.466 1.00 37.81 70 LYS A N 1
ATOM 577 C CA . LYS A 1 70 ? 7.811 -11.971 -17.620 1.00 37.81 70 LYS A CA 1
ATOM 578 C C . LYS A 1 70 ? 6.895 -12.306 -18.807 1.00 37.81 70 LYS A C 1
ATOM 580 O O . LYS A 1 70 ? 6.432 -13.433 -18.921 1.00 37.81 70 LYS A O 1
ATOM 585 N N . SER A 1 71 ? 6.607 -11.327 -19.666 1.00 38.31 71 SER A N 1
ATOM 586 C CA . SER A 1 71 ? 5.804 -11.502 -20.891 1.00 38.31 71 SER A CA 1
ATOM 587 C C . SER A 1 71 ? 6.590 -11.176 -22.168 1.00 38.31 71 SER A C 1
ATOM 589 O O . SER A 1 71 ? 5.992 -10.929 -23.209 1.00 38.31 71 SER A O 1
ATOM 591 N N . MET A 1 72 ? 7.922 -11.176 -22.078 1.00 41.22 72 MET A N 1
ATOM 592 C CA . MET A 1 72 ? 8.846 -11.143 -23.213 1.00 41.22 72 MET A CA 1
ATOM 593 C C . MET A 1 72 ? 9.856 -12.289 -23.056 1.00 41.22 72 MET A C 1
ATOM 595 O O . MET A 1 72 ? 11.036 -12.056 -22.825 1.00 41.22 72 MET A O 1
ATOM 599 N N . GLU A 1 73 ? 9.359 -13.521 -23.102 1.00 38.78 73 GLU A N 1
ATOM 600 C CA . GLU A 1 73 ? 10.111 -14.718 -23.504 1.00 38.78 73 GLU A CA 1
ATOM 601 C C . GLU A 1 73 ? 9.219 -15.517 -24.453 1.00 38.78 73 GLU A C 1
ATOM 603 O O . GLU A 1 73 ? 8.001 -15.605 -24.157 1.00 38.78 73 GLU A O 1
#

Solvent-accessible surface area (backbone atoms only — not comparable to full-atom values): 4287 Å² total; per-residue (Å²): 130,50,69,49,57,52,35,65,74,49,37,72,62,44,49,46,53,51,49,52,60,47,32,76,80,35,76,87,62,48,72,64,58,56,49,31,41,50,70,64,76,40,75,44,55,69,71,56,20,45,51,47,16,71,74,70,70,39,60,44,56,79,52,21,66,78,53,67,71,71,76,78,126

Mean predicted aligned error: 5.81 Å

Secondary structure (DSSP, 8-state):
--HHHHHHHHHHHHHHHHHHHHHHH-TT--HHHHHHHHTTSSPPPHHHHHHHHHHH---HHHH-GGGTTSS--

Nearest PDB structures (foldseek):
  3zhm-assembly1_A  TM=7.152E-01  e=1.674E+00  Lactococcus phage TP901-1
  6tri-assembly1_A  TM=6.033E-01  e=1.674E+00  Lactococcus phage TP901-1
  3zhi-assembly1_A  TM=7.126E-01  e=4.627E+00  Lactococcus phage TP901-1
  2awi-assembly1_F  TM=5.105E-01  e=8.612E+00  Enterococcus faecalis

pLDDT: mean 83.41, std 15.65, range [37.81, 95.25]

Foldseek 3Di:
DAPLVLCVVVPPVLLVQLVVQCCVVVVVDDSVNSVCLSVVVDQDDQVSLVSNCVSSVPDSCRRHVVNVPPPPD

Sequence (73 aa):
MHLKEWIKREGAAGRRRVFDAIKAKYPSFTQVSLTNYIKGQRIPDFEIAKIISEVTKIPIFLLSWRFVNKSME

Radius of gyration: 11.89 Å; Cα contacts (8 Å, |Δi|>4): 67; chains: 1; bounding box: 20×27×35 Å